Protein AF-A0A7C0VDM0-F1 (afdb_monomer_lite)

Sequence (88 aa):
MNSIILAIFIFFLYIIAYNTYGKFIAKRLFKLDNTNKTPAVEQEDGIDYVPTRKEIIFGHHFTSIAGLGPIVGPAIAIIWGWIPALLW

InterPro domains:
  IPR003706 CstA, N-terminal domain [PF02554] (2-88)
  IPR051605 Peptide Transporter Carbon Starvation [PTHR30252] (1-88)

Secondary structure (DSSP, 8-state):
--HHHHHHHHHHHHHHHIIIIIHHIIIIIS---TTSPPHHHHT--SSS-----HHHHHHHHHHHHHTTHHHHHHHHHHHH-HHHHHH-

Radius of gyration: 18.18 Å; chains: 1; bounding box: 43×25×47 Å

Organism: NCBI:txid2052148

Structure (mmCIF, N/CA/C/O backbone):
data_AF-A0A7C0VDM0-F1
#
_entry.id   AF-A0A7C0VDM0-F1
#
loop_
_atom_site.group_PDB
_atom_site.id
_atom_site.type_symbol
_atom_site.label_atom_id
_atom_site.label_alt_id
_atom_site.label_comp_id
_atom_site.label_asym_id
_atom_site.label_entity_id
_atom_site.label_seq_id
_atom_site.pdbx_PDB_ins_code
_atom_site.Cartn_x
_atom_site.Cartn_y
_atom_site.Cartn_z
_atom_site.occupancy
_atom_site.B_iso_or_equiv
_atom_site.auth_seq_id
_atom_site.auth_comp_id
_atom_site.auth_asym_id
_atom_site.auth_atom_id
_atom_site.pdbx_PDB_model_num
ATOM 1 N N . MET A 1 1 ? 16.886 -7.301 -20.730 1.00 64.81 1 MET A N 1
ATOM 2 C CA . MET A 1 1 ? 16.794 -7.048 -19.276 1.00 64.81 1 MET A CA 1
ATOM 3 C C . MET A 1 1 ? 15.931 -8.143 -18.672 1.00 64.81 1 MET A C 1
ATOM 5 O O . MET A 1 1 ? 14.871 -8.404 -19.223 1.00 64.81 1 MET A O 1
ATOM 9 N N . ASN A 1 2 ? 16.392 -8.841 -17.633 1.00 85.56 2 ASN A N 1
ATOM 10 C CA . ASN A 1 2 ? 15.599 -9.908 -17.017 1.00 85.56 2 ASN A CA 1
ATOM 11 C C . ASN A 1 2 ? 14.444 -9.280 -16.218 1.00 85.56 2 ASN A C 1
ATOM 13 O O . ASN A 1 2 ? 14.694 -8.495 -15.301 1.00 85.56 2 ASN A O 1
ATOM 17 N N . SER A 1 3 ? 13.202 -9.619 -16.566 1.00 82.25 3 SER A N 1
ATOM 18 C CA . SER A 1 3 ? 11.994 -9.116 -15.897 1.00 82.25 3 SER A CA 1
ATOM 19 C C . SER A 1 3 ? 11.972 -9.449 -14.405 1.00 82.25 3 SER A C 1
ATOM 21 O O . SER A 1 3 ? 11.468 -8.653 -13.619 1.00 82.25 3 SER A O 1
ATOM 23 N N . ILE A 1 4 ? 12.591 -10.559 -13.992 1.00 90.31 4 ILE A N 1
ATOM 24 C CA . ILE A 1 4 ? 12.698 -10.947 -12.579 1.00 90.31 4 ILE A CA 1
ATOM 25 C C . ILE A 1 4 ? 13.547 -9.937 -11.799 1.00 90.31 4 ILE A C 1
ATOM 27 O O . ILE A 1 4 ? 13.161 -9.513 -10.714 1.00 90.31 4 ILE A O 1
ATOM 31 N N . ILE A 1 5 ? 14.683 -9.510 -12.362 1.00 91.44 5 ILE A N 1
ATOM 32 C CA . ILE A 1 5 ? 15.570 -8.528 -11.716 1.00 91.44 5 ILE A CA 1
ATOM 33 C C . ILE A 1 5 ? 14.838 -7.194 -11.559 1.00 91.44 5 ILE A C 1
ATOM 35 O O . ILE A 1 5 ? 14.896 -6.572 -10.500 1.00 91.44 5 ILE A O 1
ATOM 39 N N . LEU A 1 6 ? 14.113 -6.784 -12.601 1.00 87.06 6 LEU A N 1
ATOM 40 C CA . LEU A 1 6 ? 13.313 -5.568 -12.577 1.00 87.06 6 LEU A CA 1
ATOM 41 C C . LEU A 1 6 ? 12.200 -5.639 -11.522 1.00 87.06 6 LEU A C 1
ATOM 43 O O . LEU A 1 6 ? 12.048 -4.704 -10.743 1.00 87.06 6 LEU A O 1
ATOM 47 N N . ALA A 1 7 ? 11.467 -6.752 -11.449 1.00 88.56 7 ALA A N 1
ATOM 48 C CA . ALA A 1 7 ? 10.414 -6.949 -10.457 1.00 88.56 7 ALA A CA 1
ATOM 49 C C . ALA A 1 7 ? 10.958 -6.872 -9.022 1.00 88.56 7 ALA A C 1
ATOM 51 O O . ALA A 1 7 ? 10.374 -6.196 -8.178 1.00 88.56 7 ALA A O 1
ATOM 52 N N . ILE A 1 8 ? 12.107 -7.504 -8.760 1.00 94.94 8 ILE A N 1
ATOM 53 C CA . ILE A 1 8 ? 12.779 -7.435 -7.456 1.00 94.94 8 ILE A CA 1
ATOM 54 C C . ILE A 1 8 ? 13.168 -5.988 -7.130 1.00 94.94 8 ILE A C 1
ATOM 56 O O . ILE A 1 8 ? 12.898 -5.510 -6.030 1.00 94.94 8 ILE A O 1
ATOM 60 N N . PHE A 1 9 ? 13.765 -5.270 -8.082 1.00 94.00 9 PHE A N 1
ATOM 61 C CA . PHE A 1 9 ? 14.165 -3.877 -7.889 1.00 94.00 9 PHE A CA 1
ATOM 62 C C . PHE A 1 9 ? 12.970 -2.965 -7.563 1.00 94.00 9 PHE A C 1
ATOM 64 O O . PHE A 1 9 ? 13.012 -2.218 -6.584 1.00 94.00 9 PHE A O 1
ATOM 71 N N . ILE A 1 10 ? 11.880 -3.072 -8.328 1.00 91.69 10 ILE A N 1
ATOM 72 C CA . ILE A 1 10 ? 10.644 -2.311 -8.094 1.00 91.69 10 ILE A CA 1
ATOM 73 C C . ILE A 1 10 ? 10.016 -2.671 -6.739 1.00 91.69 10 ILE A C 1
ATOM 75 O O . ILE A 1 10 ? 9.576 -1.785 -6.008 1.00 91.69 10 ILE A O 1
ATOM 79 N N . PHE A 1 11 ? 10.031 -3.947 -6.348 1.00 94.12 11 PHE A N 1
ATOM 80 C CA . PHE A 1 11 ? 9.544 -4.378 -5.037 1.00 94.12 11 PHE A CA 1
ATOM 81 C C . PHE A 1 11 ? 10.304 -3.698 -3.885 1.00 94.12 11 PHE A C 1
ATOM 83 O O . PHE A 1 11 ? 9.685 -3.177 -2.953 1.00 94.12 11 PHE A O 1
ATOM 90 N N . PHE A 1 12 ? 11.636 -3.621 -3.971 1.00 97.06 12 PHE A N 1
ATOM 91 C CA . PHE A 1 12 ? 12.437 -2.884 -2.990 1.00 97.06 12 PHE A CA 1
ATOM 92 C C . PHE A 1 12 ? 12.132 -1.381 -2.990 1.00 97.06 12 PHE A C 1
ATOM 94 O O . PHE A 1 12 ? 12.017 -0.790 -1.913 1.00 97.06 12 PHE A O 1
ATOM 101 N N . LEU A 1 13 ? 11.940 -0.764 -4.161 1.00 95.56 13 LEU A N 1
ATOM 102 C CA . LEU A 1 13 ? 11.524 0.639 -4.243 1.00 95.56 13 LEU A CA 1
ATOM 103 C C . LEU A 1 13 ? 10.178 0.882 -3.551 1.00 95.56 13 LEU A C 1
ATOM 105 O O . LEU A 1 13 ? 10.058 1.854 -2.804 1.00 95.56 13 LEU A O 1
ATOM 109 N N . TYR A 1 14 ? 9.199 -0.013 -3.708 1.00 93.69 14 TYR A N 1
ATOM 110 C CA . TYR A 1 14 ? 7.921 0.101 -2.998 1.00 93.69 14 TYR A CA 1
ATOM 111 C C . TYR A 1 14 ? 8.071 -0.035 -1.481 1.00 93.69 14 TYR A C 1
ATOM 113 O O . TYR A 1 14 ? 7.426 0.712 -0.744 1.00 93.69 14 TYR A O 1
ATOM 121 N N . ILE A 1 15 ? 8.953 -0.913 -0.990 1.00 96.75 15 ILE A N 1
ATOM 122 C CA . ILE A 1 15 ? 9.257 -0.995 0.450 1.00 96.75 15 ILE A CA 1
ATOM 123 C C . ILE A 1 15 ? 9.820 0.339 0.953 1.00 96.75 15 ILE A C 1
ATOM 125 O O . ILE A 1 15 ? 9.406 0.825 2.012 1.00 96.75 15 ILE A O 1
ATOM 129 N N . ILE A 1 16 ? 10.745 0.948 0.206 1.00 97.44 16 ILE A N 1
ATOM 130 C CA . ILE A 1 16 ? 11.330 2.245 0.564 1.00 97.44 16 ILE A CA 1
ATOM 131 C C . ILE A 1 16 ? 10.244 3.326 0.565 1.00 97.44 16 ILE A C 1
ATOM 133 O O . ILE A 1 16 ? 10.093 4.023 1.569 1.00 97.44 16 ILE A O 1
ATOM 137 N N . ALA A 1 17 ? 9.451 3.427 -0.503 1.00 96.06 17 ALA A N 1
ATOM 138 C CA . ALA A 1 17 ? 8.383 4.416 -0.639 1.00 96.06 17 ALA A CA 1
ATOM 139 C C . ALA A 1 17 ? 7.315 4.281 0.460 1.00 96.06 17 ALA A C 1
ATOM 141 O O . ALA A 1 17 ? 6.877 5.281 1.033 1.00 96.06 17 ALA A O 1
ATOM 142 N N . TYR A 1 18 ? 6.944 3.051 0.825 1.00 95.25 18 TYR A N 1
ATOM 143 C CA . TYR A 1 18 ? 6.024 2.784 1.930 1.00 95.25 18 TYR A CA 1
ATOM 144 C C . TYR A 1 18 ? 6.584 3.289 3.269 1.00 95.25 18 TYR A C 1
ATOM 146 O O . TYR A 1 18 ? 5.879 3.936 4.049 1.00 95.25 18 TYR A O 1
ATOM 154 N N . ASN A 1 19 ? 7.867 3.032 3.538 1.00 96.38 19 ASN A N 1
ATOM 155 C CA . ASN A 1 19 ? 8.494 3.403 4.805 1.00 96.38 19 ASN A CA 1
ATOM 156 C C . ASN A 1 19 ? 8.850 4.890 4.916 1.00 96.38 19 ASN A C 1
ATOM 158 O O . ASN A 1 19 ? 8.936 5.392 6.037 1.00 96.38 19 ASN A O 1
ATOM 162 N N . THR A 1 20 ? 9.050 5.588 3.801 1.00 96.38 20 THR A N 1
ATOM 163 C CA . THR A 1 20 ? 9.343 7.025 3.790 1.00 96.38 20 THR A CA 1
ATOM 164 C C . THR A 1 20 ? 8.060 7.827 3.604 1.00 96.38 20 THR A C 1
ATOM 166 O O . THR A 1 20 ? 7.539 8.398 4.563 1.00 96.38 20 THR A O 1
ATOM 169 N N . TYR A 1 21 ? 7.508 7.823 2.395 1.00 95.56 21 TYR A N 1
ATOM 170 C CA . TYR A 1 21 ? 6.361 8.631 2.006 1.00 95.56 21 TYR A CA 1
ATOM 171 C C . TYR A 1 21 ? 5.054 8.119 2.616 1.00 95.56 21 TYR A C 1
ATOM 173 O O . TYR A 1 21 ? 4.302 8.902 3.199 1.00 95.56 21 TYR A O 1
ATOM 181 N N . GLY A 1 22 ? 4.819 6.803 2.583 1.00 95.06 22 GLY A N 1
ATOM 182 C CA . GLY A 1 22 ? 3.616 6.198 3.164 1.00 95.06 22 GLY A CA 1
ATOM 183 C C . GLY A 1 22 ? 3.492 6.482 4.664 1.00 95.06 22 GLY A C 1
ATOM 184 O O . GLY A 1 22 ? 2.478 7.007 5.129 1.00 95.06 22 GLY A O 1
ATOM 185 N N . LYS A 1 23 ? 4.562 6.232 5.430 1.00 94.88 23 LYS A N 1
ATOM 186 C CA . LYS A 1 23 ? 4.608 6.563 6.866 1.00 94.88 23 LYS A CA 1
ATOM 187 C C . LYS A 1 23 ? 4.550 8.067 7.135 1.00 94.88 23 LYS A C 1
ATOM 189 O O . LYS A 1 23 ? 3.950 8.466 8.135 1.00 94.88 23 LYS A O 1
ATOM 194 N N . PHE A 1 24 ? 5.158 8.896 6.285 1.00 96.38 24 PHE A N 1
ATOM 195 C CA . PHE A 1 24 ? 5.065 10.351 6.404 1.00 96.38 24 PHE A CA 1
ATOM 196 C C . PHE A 1 24 ? 3.611 10.816 6.290 1.00 96.38 24 PHE A C 1
ATOM 198 O O . PHE A 1 24 ? 3.128 11.488 7.201 1.00 96.38 24 PHE A O 1
ATOM 205 N N . ILE A 1 25 ? 2.894 10.397 5.244 1.00 96.31 25 ILE A N 1
ATOM 206 C CA . ILE A 1 25 ? 1.477 10.729 5.047 1.00 96.31 25 ILE A CA 1
ATOM 207 C C . ILE A 1 25 ? 0.633 10.226 6.223 1.00 96.31 25 ILE A C 1
ATOM 209 O O . ILE A 1 25 ? -0.120 11.001 6.816 1.00 96.31 25 ILE A O 1
ATOM 213 N N . ALA A 1 26 ? 0.803 8.957 6.608 1.00 95.19 26 ALA A N 1
ATOM 214 C CA . ALA A 1 26 ? 0.054 8.343 7.702 1.00 95.19 26 ALA A CA 1
ATOM 215 C C . ALA A 1 26 ? 0.181 9.129 9.017 1.00 95.19 26 ALA A C 1
ATOM 217 O O . ALA A 1 26 ? -0.811 9.350 9.707 1.00 95.19 26 ALA A O 1
ATOM 218 N N . LYS A 1 27 ? 1.394 9.583 9.361 1.00 94.31 27 LYS A N 1
ATOM 219 C CA . LYS A 1 27 ? 1.655 10.269 10.635 1.00 94.31 27 LYS A CA 1
ATOM 220 C C . LYS A 1 27 ? 1.404 11.773 10.587 1.00 94.31 27 LYS A C 1
ATOM 222 O O . LYS A 1 27 ? 0.911 12.332 11.560 1.00 94.31 27 LYS A O 1
ATOM 227 N N . ARG A 1 28 ? 1.799 12.449 9.505 1.00 94.56 28 ARG A N 1
ATOM 228 C CA . ARG A 1 28 ? 1.770 13.920 9.425 1.00 94.56 28 ARG A CA 1
ATOM 229 C C . ARG A 1 28 ? 0.456 14.455 8.881 1.00 94.56 28 ARG A C 1
ATOM 231 O O . ARG A 1 28 ? -0.015 15.462 9.400 1.00 94.56 28 ARG A O 1
ATOM 238 N N . LEU A 1 29 ? -0.107 13.802 7.866 1.00 94.38 29 LEU A N 1
ATOM 239 C CA . LEU A 1 29 ? -1.324 14.268 7.208 1.00 94.38 29 LEU A CA 1
ATOM 240 C C . LEU A 1 29 ? -2.566 13.701 7.897 1.00 94.38 29 LEU A C 1
ATOM 242 O O . LEU A 1 29 ? -3.379 14.461 8.410 1.00 94.38 29 LEU A O 1
ATOM 246 N N . PHE A 1 30 ? -2.671 12.371 7.966 1.00 93.25 30 PHE A N 1
ATOM 247 C CA . PHE A 1 30 ? -3.861 11.703 8.507 1.00 93.25 30 PHE A CA 1
ATOM 248 C C . PHE A 1 30 ? -3.819 11.466 10.016 1.00 93.25 30 PHE A C 1
ATOM 250 O O . PHE A 1 30 ? -4.863 11.224 10.608 1.00 93.25 30 PHE A O 1
ATOM 257 N N . LYS A 1 31 ? -2.631 11.541 10.636 1.00 93.81 31 LYS A N 1
ATOM 258 C CA . LYS A 1 31 ? -2.425 11.307 12.077 1.00 93.81 31 LYS A CA 1
ATOM 259 C C . LYS A 1 31 ? -3.094 10.007 12.547 1.00 93.81 31 LYS A 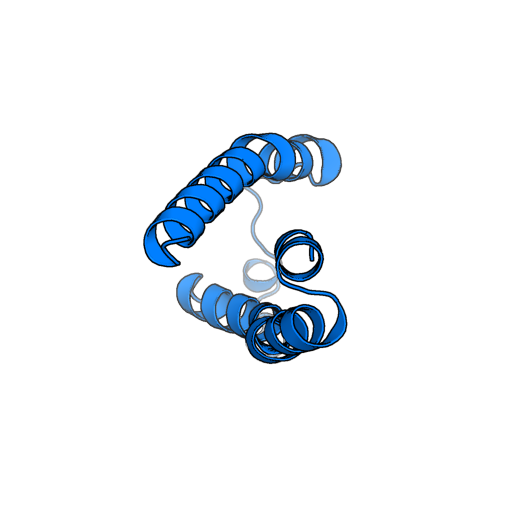C 1
ATOM 261 O O . LYS A 1 31 ? -3.833 10.003 13.525 1.00 93.81 31 LYS A O 1
ATOM 266 N N . LEU A 1 32 ? -2.852 8.917 11.814 1.00 91.31 32 LEU A N 1
ATOM 267 C CA . LEU A 1 32 ? -3.454 7.617 12.108 1.00 91.31 32 LEU A CA 1
ATOM 268 C C . LEU A 1 32 ? -3.083 7.158 13.523 1.00 91.31 32 LEU A C 1
ATOM 270 O O . LEU A 1 32 ? -1.902 7.122 13.878 1.00 91.31 32 LEU A O 1
ATOM 274 N N . ASP A 1 33 ? -4.097 6.774 14.291 1.00 91.69 33 ASP A N 1
ATOM 275 C CA . ASP A 1 33 ? -3.972 6.280 15.657 1.00 91.69 33 ASP A CA 1
ATOM 276 C C . ASP A 1 33 ? -4.710 4.943 15.777 1.00 91.69 33 ASP A C 1
ATOM 278 O O . ASP A 1 33 ? -5.895 4.842 15.461 1.00 91.69 33 ASP A O 1
ATOM 282 N N . ASN A 1 34 ? -3.993 3.914 16.228 1.00 88.19 34 ASN A N 1
ATOM 283 C CA . ASN A 1 34 ? -4.528 2.562 16.388 1.00 88.19 34 ASN A CA 1
ATOM 284 C C . ASN A 1 34 ? -5.417 2.413 17.633 1.00 88.19 34 ASN A C 1
ATOM 286 O O . ASN A 1 34 ? -6.009 1.352 17.824 1.00 88.19 34 ASN A O 1
ATOM 290 N N . THR A 1 35 ? -5.476 3.426 18.500 1.00 92.56 35 THR A N 1
ATOM 291 C CA . THR A 1 35 ? -6.356 3.438 19.675 1.00 92.56 35 THR A CA 1
ATOM 292 C C . THR A 1 35 ? -7.773 3.903 19.343 1.00 92.56 35 THR A C 1
ATOM 294 O O . THR A 1 35 ? -8.704 3.590 20.086 1.00 92.56 35 THR A O 1
ATOM 297 N N . ASN A 1 36 ? -7.959 4.582 18.206 1.00 90.75 36 ASN A N 1
ATOM 298 C CA . ASN A 1 36 ? -9.273 5.002 17.742 1.00 90.75 36 ASN A CA 1
ATOM 299 C C . ASN A 1 36 ? -10.074 3.792 17.262 1.00 90.75 36 ASN A C 1
ATOM 301 O O . ASN A 1 36 ? -9.617 3.017 16.415 1.00 90.75 36 ASN A O 1
ATOM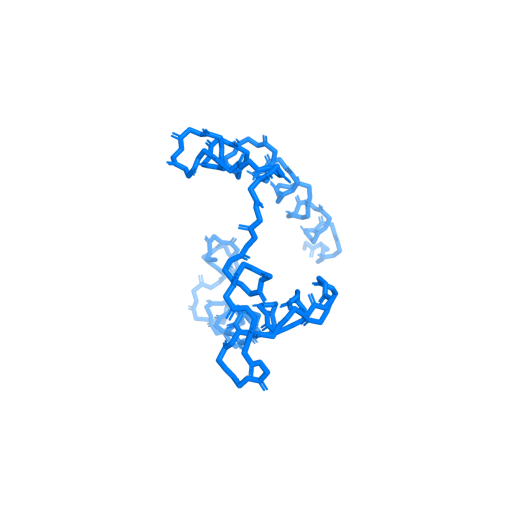 305 N N . LYS A 1 37 ? -11.300 3.647 17.766 1.00 92.75 37 LYS A N 1
ATOM 306 C CA . LYS A 1 37 ? -12.237 2.670 17.217 1.00 92.75 37 LYS A CA 1
ATOM 307 C C . LYS A 1 37 ? -12.758 3.190 15.880 1.00 92.75 37 LYS A C 1
ATOM 309 O O . LYS A 1 37 ? -13.030 4.373 15.711 1.00 92.75 37 LYS A O 1
ATOM 314 N N . THR A 1 38 ? -12.873 2.300 14.902 1.00 92.44 38 THR A N 1
ATOM 315 C CA . THR A 1 38 ? -13.466 2.652 13.610 1.00 92.44 38 THR A CA 1
ATOM 316 C C . THR A 1 38 ? -14.979 2.831 13.760 1.00 92.44 38 THR A C 1
ATOM 318 O O . THR A 1 38 ? -15.572 2.096 14.553 1.00 92.44 38 THR A O 1
ATOM 321 N N . PRO A 1 39 ? -15.637 3.669 12.939 1.00 93.25 39 PRO A N 1
ATOM 322 C CA . PRO A 1 39 ? -17.097 3.806 12.942 1.00 93.25 39 PRO A CA 1
ATOM 323 C C . PRO A 1 39 ? -17.839 2.474 12.809 1.00 93.25 39 PRO A C 1
ATOM 325 O O . PRO A 1 39 ? -18.853 2.281 13.460 1.00 93.25 39 PRO A O 1
ATOM 328 N N . ALA A 1 40 ? -17.270 1.512 12.069 1.00 94.62 40 ALA A N 1
ATOM 329 C CA . ALA A 1 40 ? -17.809 0.155 11.959 1.00 94.62 40 ALA A CA 1
ATOM 330 C C . ALA A 1 40 ? -18.031 -0.540 13.315 1.00 94.62 40 ALA A C 1
ATOM 332 O O . ALA A 1 40 ? -18.876 -1.414 13.398 1.00 94.62 40 ALA A O 1
ATOM 333 N N . VAL A 1 41 ? -17.272 -0.169 14.354 1.00 94.75 41 VAL A N 1
ATOM 334 C CA . VAL A 1 41 ? -17.369 -0.723 15.714 1.00 94.75 41 VAL A CA 1
ATOM 335 C C . VAL A 1 41 ? -18.138 0.212 16.651 1.00 94.75 41 VAL A C 1
ATOM 337 O O . VAL A 1 41 ? -18.847 -0.257 17.531 1.00 94.75 41 VAL A O 1
ATOM 340 N N . GLU A 1 42 ? -17.986 1.533 16.519 1.00 95.94 42 GLU A N 1
ATOM 341 C CA . GLU A 1 42 ? -18.671 2.494 17.404 1.00 95.94 42 GLU A CA 1
ATOM 342 C C . GLU A 1 42 ? -20.152 2.686 17.066 1.00 95.94 42 GLU A C 1
ATOM 344 O O . GLU A 1 42 ? -20.941 3.000 17.953 1.00 95.94 42 GLU A O 1
ATOM 349 N N . GLN A 1 43 ? -20.515 2.515 15.795 1.00 96.50 43 GLN A N 1
ATOM 350 C CA . GLN A 1 43 ? -21.857 2.738 15.256 1.00 96.50 43 GLN A CA 1
ATOM 351 C C . GLN A 1 43 ? -22.441 1.444 14.676 1.00 96.50 43 GLN A C 1
ATOM 353 O O . GLN A 1 43 ? -23.258 1.506 13.769 1.00 96.50 43 GLN A O 1
ATOM 358 N N . GLU A 1 44 ? -21.995 0.281 15.172 1.00 96.50 44 GLU A N 1
ATOM 359 C CA . GLU A 1 44 ? -22.409 -1.032 14.667 1.00 96.50 44 GLU A CA 1
ATOM 360 C C . GLU A 1 44 ? -23.938 -1.175 14.650 1.00 96.50 44 GLU A C 1
ATOM 362 O O . GLU A 1 44 ? -24.593 -1.132 15.694 1.00 96.50 44 GLU A O 1
ATOM 367 N N . ASP A 1 45 ? -24.494 -1.365 13.455 1.00 95.62 45 ASP A N 1
ATOM 368 C CA . ASP A 1 45 ? -25.937 -1.470 13.211 1.00 95.62 45 ASP A CA 1
ATOM 369 C C . ASP A 1 45 ? -26.331 -2.746 12.444 1.00 95.62 45 ASP A C 1
ATOM 371 O O . ASP A 1 45 ? -27.516 -3.065 12.326 1.00 95.62 45 ASP A O 1
ATOM 375 N N . GLY A 1 46 ? -25.348 -3.502 11.942 1.00 94.31 46 GLY A N 1
ATOM 376 C CA . GLY A 1 46 ? -25.567 -4.717 11.157 1.00 94.31 46 GLY A CA 1
ATOM 377 C C . GLY A 1 46 ? -25.968 -4.480 9.694 1.00 94.31 46 GLY A C 1
ATOM 378 O O . GLY A 1 46 ? -26.219 -5.459 8.988 1.00 94.31 46 GLY A O 1
ATOM 379 N N . ILE A 1 47 ? -26.029 -3.225 9.234 1.00 93.62 47 ILE A N 1
ATOM 380 C CA . ILE A 1 47 ? -26.446 -2.836 7.877 1.00 93.62 47 ILE A CA 1
ATOM 381 C C . ILE A 1 47 ? -25.366 -1.965 7.224 1.00 93.62 47 ILE A C 1
ATOM 383 O O . ILE A 1 47 ? -24.713 -2.425 6.285 1.00 93.62 47 ILE A O 1
ATOM 387 N N . ASP A 1 48 ? -25.150 -0.748 7.731 1.00 93.31 48 ASP A N 1
ATOM 388 C CA . ASP A 1 48 ? -24.196 0.220 7.177 1.00 93.31 48 ASP A CA 1
ATOM 389 C C . ASP A 1 48 ? -22.825 0.139 7.877 1.00 93.31 48 ASP A C 1
ATOM 391 O O . ASP A 1 48 ? -21.776 0.352 7.258 1.00 93.31 48 ASP A O 1
ATOM 395 N N . TYR A 1 49 ? -22.808 -0.241 9.156 1.00 94.69 49 TYR A N 1
ATOM 396 C CA . TYR A 1 49 ? -21.617 -0.367 9.991 1.00 94.69 49 TYR A CA 1
ATOM 397 C C . TYR A 1 49 ? -21.482 -1.800 10.508 1.00 94.69 49 TYR A C 1
ATOM 399 O O . TYR A 1 49 ? -22.100 -2.196 11.496 1.00 94.69 49 TYR A O 1
ATOM 407 N N . VAL A 1 50 ? -20.634 -2.583 9.833 1.00 95.06 50 VAL A N 1
ATOM 408 C CA . VAL A 1 50 ? -20.379 -3.988 10.180 1.00 95.06 50 VAL A CA 1
ATOM 409 C C . VAL A 1 50 ? -18.881 -4.220 10.408 1.00 95.06 50 VAL A C 1
ATOM 411 O O . VAL A 1 50 ? -18.092 -4.141 9.452 1.00 95.06 50 VAL A O 1
ATOM 414 N N . PRO A 1 51 ? -18.447 -4.543 11.643 1.00 95.19 51 PRO A N 1
ATOM 415 C CA . PRO A 1 51 ? -17.064 -4.904 11.919 1.00 95.19 51 PRO A CA 1
ATOM 416 C C . PRO A 1 51 ? -16.627 -6.081 11.046 1.00 95.19 51 PRO A C 1
ATOM 418 O O . PRO A 1 51 ? -17.164 -7.184 11.124 1.00 95.19 51 PRO A O 1
ATOM 421 N N . THR A 1 52 ? -15.621 -5.856 10.207 1.00 94.25 52 THR A N 1
ATOM 422 C CA . THR A 1 52 ? -15.141 -6.861 9.255 1.00 94.25 52 THR A CA 1
ATOM 423 C C . THR A 1 52 ? -13.665 -7.149 9.488 1.00 94.25 52 THR A C 1
ATOM 425 O O . THR A 1 52 ? -12.874 -6.266 9.824 1.00 94.25 52 THR A O 1
ATOM 428 N N . ARG A 1 53 ? -13.269 -8.413 9.300 1.00 94.38 53 ARG A N 1
ATOM 429 C CA . ARG A 1 53 ? -11.865 -8.827 9.408 1.00 94.38 53 ARG A CA 1
ATOM 430 C C . ARG A 1 53 ? -10.997 -8.064 8.406 1.00 94.38 53 ARG A C 1
ATOM 432 O O . ARG A 1 53 ? -11.336 -7.969 7.225 1.00 94.38 53 ARG A O 1
ATOM 439 N N . LYS A 1 54 ? -9.843 -7.580 8.869 1.00 90.88 54 LYS A N 1
ATOM 440 C CA . LYS A 1 54 ? -8.902 -6.770 8.076 1.00 90.88 54 LYS A CA 1
ATOM 441 C C . LYS A 1 54 ? -8.463 -7.453 6.778 1.00 90.88 54 LYS A C 1
ATOM 443 O O . LYS A 1 54 ? -8.240 -6.767 5.789 1.00 90.88 54 LYS A O 1
ATOM 448 N N . GLU A 1 55 ? -8.372 -8.781 6.756 1.00 94.94 55 GLU A N 1
ATOM 449 C CA . GLU A 1 55 ? -7.966 -9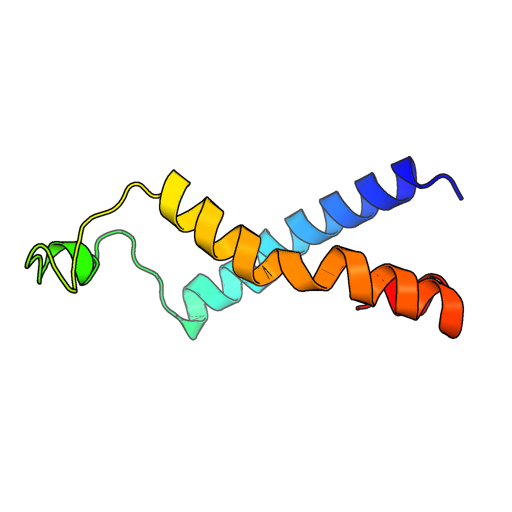.558 5.581 1.00 94.94 55 GLU A CA 1
ATOM 450 C C . GLU A 1 55 ? -9.007 -9.480 4.456 1.00 94.94 55 GLU A C 1
ATOM 452 O O . GLU A 1 55 ? -8.649 -9.415 3.282 1.00 94.94 55 GLU A O 1
ATOM 457 N N . ILE A 1 56 ? -10.294 -9.437 4.814 1.00 94.31 56 ILE A N 1
ATOM 458 C CA . ILE A 1 56 ? -11.400 -9.321 3.855 1.00 94.31 56 ILE A CA 1
ATOM 459 C C . ILE A 1 56 ? -11.413 -7.909 3.267 1.00 94.31 56 ILE A C 1
ATOM 461 O O . ILE A 1 56 ? -11.412 -7.742 2.049 1.00 94.31 56 ILE A O 1
ATOM 465 N N . ILE A 1 57 ? -11.340 -6.893 4.135 1.00 92.94 57 ILE A N 1
ATOM 466 C CA . ILE A 1 57 ? -11.278 -5.482 3.725 1.00 92.94 57 ILE A CA 1
ATOM 467 C C . ILE A 1 57 ? -10.061 -5.240 2.825 1.00 92.94 57 ILE A C 1
ATOM 469 O O . ILE A 1 57 ? -10.174 -4.589 1.787 1.00 92.94 57 ILE A O 1
ATOM 473 N N . PHE A 1 58 ? -8.904 -5.805 3.185 1.00 93.69 58 PHE A N 1
ATOM 474 C CA . PHE A 1 58 ? -7.694 -5.724 2.373 1.00 93.69 58 PHE A CA 1
ATOM 475 C C . PHE A 1 58 ? -7.918 -6.287 0.970 1.00 93.69 58 PHE A C 1
ATOM 477 O O . PHE A 1 58 ? -7.541 -5.632 0.004 1.00 93.69 58 PHE A O 1
ATOM 484 N N . GLY A 1 59 ? -8.559 -7.454 0.844 1.00 93.25 59 GLY A N 1
ATOM 485 C CA . GLY A 1 59 ? -8.898 -8.037 -0.453 1.00 93.25 59 GLY A CA 1
ATOM 486 C C . GLY A 1 59 ? -9.749 -7.096 -1.307 1.00 93.25 59 GLY A C 1
ATOM 487 O O . GLY A 1 59 ? -9.385 -6.815 -2.448 1.00 93.25 59 GLY A O 1
ATOM 488 N N . HIS A 1 60 ? -10.821 -6.536 -0.741 1.00 91.81 60 HIS A N 1
ATOM 489 C CA . HIS A 1 60 ? -11.667 -5.570 -1.447 1.00 91.81 60 HIS A CA 1
ATOM 490 C C . HIS A 1 60 ? -10.875 -4.341 -1.902 1.00 91.81 60 HIS A C 1
ATOM 492 O O . HIS A 1 60 ? -10.873 -4.022 -3.091 1.00 91.81 60 HIS A O 1
ATOM 498 N N . HIS A 1 61 ? -10.135 -3.699 -0.995 1.00 91.19 61 HIS A N 1
ATOM 499 C CA . HIS A 1 61 ? -9.312 -2.535 -1.332 1.00 91.19 61 HIS A CA 1
ATOM 500 C C . HIS A 1 61 ? -8.267 -2.861 -2.402 1.00 91.19 61 HIS A C 1
ATOM 502 O O . HIS A 1 61 ? -8.094 -2.099 -3.352 1.00 91.19 61 HIS A O 1
ATOM 508 N N . PHE A 1 62 ? -7.600 -4.008 -2.273 1.00 89.31 62 PHE A N 1
ATOM 509 C CA . PHE A 1 62 ? -6.602 -4.454 -3.231 1.00 89.31 62 PHE A CA 1
ATOM 510 C C . PHE A 1 62 ? -7.218 -4.646 -4.613 1.00 89.31 62 PHE A C 1
ATOM 512 O O . PHE A 1 62 ? -6.692 -4.103 -5.576 1.00 89.31 62 PHE A O 1
ATOM 519 N N . THR A 1 63 ? -8.348 -5.349 -4.725 1.00 89.25 63 THR A N 1
ATOM 520 C CA . THR A 1 63 ? -9.003 -5.575 -6.025 1.00 89.25 63 THR A CA 1
ATOM 521 C C . THR A 1 6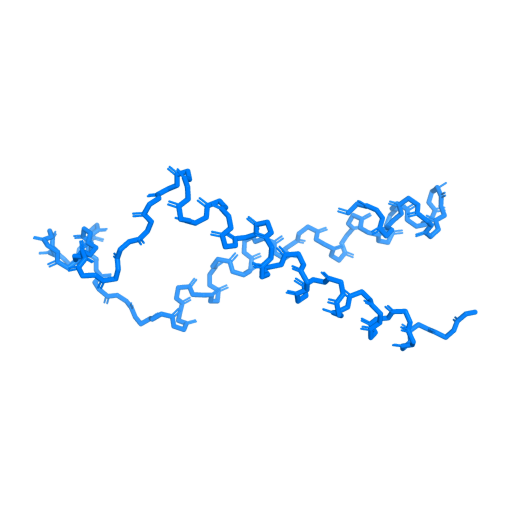3 ? -9.462 -4.278 -6.690 1.00 89.25 63 THR A C 1
ATOM 523 O O . THR A 1 63 ? -9.251 -4.113 -7.892 1.00 89.25 63 THR A O 1
ATOM 526 N N . SER A 1 64 ? -9.995 -3.325 -5.916 1.00 86.06 64 SER A N 1
ATOM 527 C CA . SER A 1 64 ? -10.411 -2.014 -6.425 1.00 86.06 64 SER A CA 1
ATOM 528 C C . SER A 1 64 ? -9.247 -1.194 -6.989 1.00 86.06 64 SER A C 1
ATOM 530 O O . SER A 1 64 ? -9.434 -0.452 -7.949 1.00 86.06 64 SER A O 1
ATOM 532 N N . ILE A 1 65 ? -8.042 -1.331 -6.425 1.00 83.75 65 ILE A N 1
ATOM 533 C CA . ILE A 1 65 ? -6.833 -0.634 -6.900 1.00 83.75 65 ILE A CA 1
ATOM 534 C C . ILE A 1 65 ? -6.165 -1.414 -8.044 1.00 83.75 65 ILE A C 1
ATOM 536 O O . ILE A 1 65 ? -5.754 -0.837 -9.050 1.00 83.75 65 ILE A O 1
ATOM 540 N N . ALA A 1 66 ? -6.059 -2.735 -7.904 1.00 83.94 66 ALA A N 1
ATOM 541 C CA . ALA A 1 66 ? -5.306 -3.598 -8.807 1.00 83.94 66 ALA A CA 1
ATOM 542 C C . ALA A 1 66 ? -5.982 -3.792 -10.171 1.00 83.94 66 ALA A C 1
ATOM 544 O O . ALA A 1 66 ? -5.297 -4.152 -11.125 1.00 83.94 66 ALA A O 1
ATOM 545 N N . GLY A 1 67 ? -7.290 -3.543 -10.295 1.00 79.69 67 GLY A N 1
ATOM 546 C CA . GLY A 1 67 ? -8.043 -3.793 -11.530 1.00 79.69 67 GLY A CA 1
ATOM 547 C C . GLY A 1 67 ? -7.500 -3.078 -12.778 1.00 79.69 67 GLY A C 1
ATOM 548 O O . GLY A 1 67 ? -7.550 -3.642 -13.868 1.00 79.69 67 GLY A O 1
ATOM 549 N N . LEU A 1 68 ? -6.935 -1.872 -12.638 1.00 80.12 68 LEU A N 1
ATOM 550 C CA . LEU A 1 68 ? -6.418 -1.090 -13.775 1.00 80.12 68 LEU A CA 1
ATOM 551 C C . LEU A 1 68 ? -4.978 -1.457 -14.1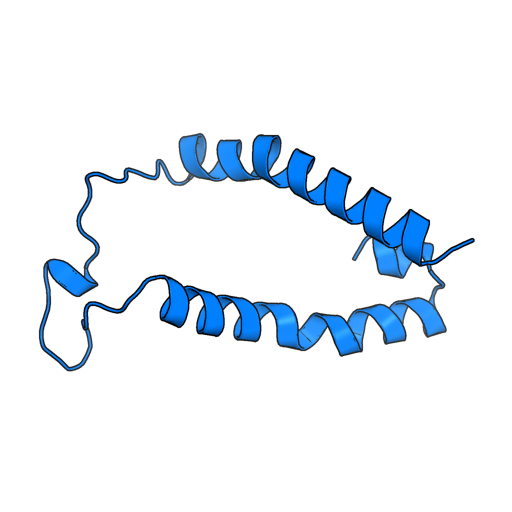77 1.00 80.12 68 LEU A C 1
ATOM 553 O O . LEU A 1 68 ? -4.599 -1.276 -15.336 1.00 80.12 68 LEU A O 1
ATOM 557 N N . GLY A 1 69 ? -4.182 -1.995 -13.250 1.00 80.88 69 GLY A N 1
ATOM 558 C CA . GLY A 1 69 ? -2.752 -2.273 -13.447 1.00 80.88 69 GLY A CA 1
ATOM 559 C C . GLY A 1 69 ? -2.438 -3.201 -14.631 1.00 80.88 69 GLY A C 1
ATOM 560 O O . GLY A 1 69 ? -1.650 -2.821 -15.500 1.00 80.88 69 GLY A O 1
ATOM 561 N N . PRO A 1 70 ? -3.073 -4.388 -14.724 1.00 80.69 70 PRO A N 1
ATOM 562 C CA . PRO A 1 70 ? -2.830 -5.360 -15.793 1.00 80.69 70 PRO A CA 1
ATOM 563 C C . PRO A 1 70 ? -3.227 -4.894 -17.196 1.00 80.69 70 PRO A C 1
ATOM 565 O O . PRO A 1 70 ? -2.837 -5.532 -18.169 1.00 80.69 70 PRO A O 1
ATOM 568 N N . ILE A 1 71 ? -4.012 -3.819 -17.314 1.00 85.31 71 ILE A N 1
ATOM 569 C CA . ILE A 1 71 ? -4.487 -3.300 -18.601 1.00 85.31 71 ILE A CA 1
ATOM 570 C C . ILE A 1 71 ? -3.637 -2.102 -19.024 1.00 85.31 71 ILE A C 1
ATOM 572 O O . ILE A 1 71 ? -3.086 -2.081 -20.125 1.00 85.31 71 ILE A O 1
ATOM 576 N N . VAL A 1 72 ? -3.503 -1.110 -18.141 1.00 88.69 72 VAL A N 1
ATOM 577 C CA . VAL A 1 72 ? -2.880 0.173 -18.486 1.00 88.69 72 VAL A CA 1
ATOM 578 C C . VAL A 1 72 ? -1.364 0.042 -18.635 1.00 88.69 72 VAL A C 1
ATOM 580 O O . VAL A 1 72 ? -0.813 0.555 -19.607 1.00 88.69 72 VAL A O 1
ATOM 583 N N . GLY A 1 73 ? -0.690 -0.702 -17.753 1.00 87.75 73 GLY A N 1
ATOM 584 C CA . GLY A 1 73 ? 0.763 -0.894 -17.821 1.00 87.75 73 GLY A CA 1
ATOM 585 C C . GLY A 1 73 ? 1.230 -1.503 -19.154 1.00 87.75 73 GLY A C 1
ATOM 586 O O . GLY A 1 73 ? 2.062 -0.898 -19.837 1.00 87.75 73 GLY A O 1
ATOM 587 N N . PRO A 1 74 ? 0.678 -2.654 -19.592 1.00 88.38 74 PRO A N 1
ATOM 588 C CA . PRO A 1 74 ? 1.007 -3.235 -20.895 1.00 88.38 74 PRO A CA 1
ATOM 589 C C . PRO A 1 74 ? 0.641 -2.335 -22.078 1.00 88.38 74 PRO A C 1
ATOM 591 O O . PRO A 1 74 ? 1.414 -2.254 -23.031 1.00 88.38 74 PRO A O 1
ATOM 594 N N . ALA A 1 75 ? -0.490 -1.624 -22.016 1.00 92.75 75 ALA A N 1
ATOM 595 C CA . ALA A 1 75 ? -0.868 -0.673 -23.060 1.00 92.75 75 ALA A CA 1
ATOM 596 C C . ALA A 1 75 ? 0.167 0.459 -23.194 1.00 92.75 75 ALA A C 1
ATOM 598 O O . ALA A 1 75 ? 0.628 0.740 -24.302 1.00 92.75 75 ALA A O 1
ATOM 599 N N . ILE A 1 76 ? 0.604 1.051 -22.075 1.00 92.94 76 ILE A N 1
ATOM 600 C CA . ILE A 1 76 ? 1.654 2.079 -22.067 1.00 92.94 76 ILE A CA 1
ATOM 601 C C . ILE A 1 76 ? 2.969 1.506 -22.607 1.00 92.94 76 ILE A C 1
ATOM 603 O O . ILE A 1 76 ? 3.632 2.155 -23.417 1.00 92.94 76 ILE A O 1
ATOM 607 N N . ALA A 1 77 ? 3.323 0.280 -22.214 1.00 91.06 77 ALA A N 1
ATOM 608 C CA . ALA A 1 77 ? 4.552 -0.372 -22.653 1.00 91.06 77 ALA A CA 1
ATOM 609 C C . ALA A 1 77 ? 4.594 -0.603 -24.170 1.00 91.06 77 ALA A C 1
ATOM 611 O O . ALA A 1 77 ? 5.648 -0.432 -24.782 1.00 91.06 77 ALA A O 1
ATOM 612 N N . ILE A 1 78 ? 3.460 -0.967 -24.774 1.00 93.38 78 ILE A N 1
ATOM 613 C CA . ILE A 1 78 ? 3.339 -1.182 -26.223 1.00 93.38 78 ILE A CA 1
ATOM 614 C C . ILE A 1 78 ? 3.421 0.147 -26.986 1.00 93.38 78 ILE A C 1
ATOM 616 O O . ILE A 1 78 ? 4.075 0.206 -28.024 1.00 93.38 78 ILE A O 1
ATOM 620 N N . ILE A 1 79 ? 2.771 1.204 -26.487 1.00 95.56 79 ILE A N 1
ATOM 621 C CA . ILE A 1 79 ? 2.650 2.483 -27.208 1.00 95.56 79 ILE A CA 1
ATOM 622 C C . ILE A 1 79 ? 3.901 3.359 -27.036 1.00 95.56 79 ILE A C 1
ATOM 624 O O . ILE A 1 79 ? 4.389 3.934 -28.007 1.00 95.56 79 ILE A O 1
ATOM 628 N N . TRP A 1 80 ? 4.423 3.469 -25.811 1.00 94.25 80 TRP A N 1
ATOM 629 C CA . TRP A 1 80 ? 5.489 4.417 -25.449 1.00 94.25 80 TRP A CA 1
ATOM 630 C C . TRP A 1 80 ? 6.760 3.749 -24.910 1.00 94.25 80 TRP A C 1
ATOM 632 O O . TRP A 1 80 ? 7.741 4.428 -24.599 1.00 94.25 80 TRP A O 1
ATOM 642 N N . GLY A 1 81 ? 6.774 2.420 -24.821 1.00 90.38 81 GLY A N 1
ATOM 643 C CA . GLY A 1 81 ? 7.910 1.656 -24.322 1.00 90.38 81 GLY A CA 1
ATOM 644 C C . GLY A 1 81 ? 7.896 1.443 -22.808 1.00 90.38 81 GLY A C 1
ATOM 645 O O . GLY A 1 81 ? 7.039 1.919 -22.065 1.00 90.38 81 GLY A O 1
ATOM 646 N N . TRP A 1 82 ? 8.884 0.684 -22.336 1.00 86.31 82 TRP A N 1
ATOM 647 C CA . TRP A 1 82 ? 8.898 0.148 -20.973 1.00 86.31 82 TRP A CA 1
ATOM 648 C C . TRP A 1 82 ? 9.190 1.188 -19.878 1.00 86.31 82 TRP A C 1
ATOM 650 O O . TRP A 1 82 ? 8.745 1.005 -18.752 1.00 86.31 82 TRP A O 1
ATOM 660 N N . ILE A 1 83 ? 9.913 2.273 -20.180 1.00 89.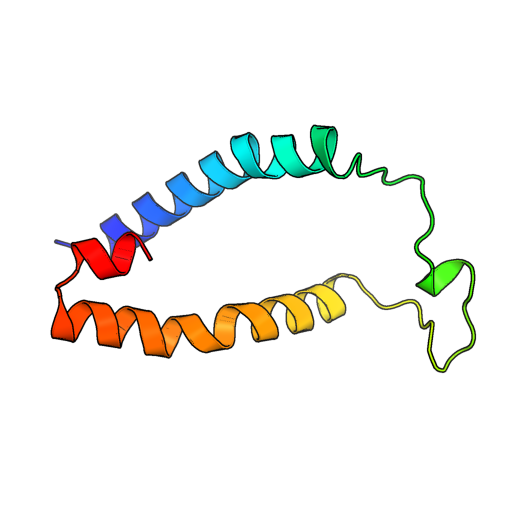75 83 ILE A N 1
ATOM 661 C CA . ILE A 1 83 ? 10.262 3.290 -19.171 1.00 89.75 83 ILE A CA 1
ATOM 662 C C . ILE A 1 83 ? 9.016 4.072 -18.721 1.00 89.75 83 ILE A C 1
ATOM 664 O O . ILE A 1 83 ? 8.764 4.102 -17.518 1.00 89.75 83 ILE A O 1
ATOM 668 N N . PRO A 1 84 ? 8.189 4.643 -19.625 1.00 90.56 84 PRO A N 1
ATOM 669 C CA . PRO A 1 84 ? 6.922 5.262 -19.230 1.00 90.56 84 PRO A CA 1
ATOM 670 C C . PRO A 1 84 ? 5.984 4.305 -18.489 1.00 90.56 84 PRO A C 1
ATOM 672 O O . PRO A 1 84 ? 5.326 4.717 -17.542 1.00 90.56 84 PRO A O 1
ATOM 675 N N . ALA A 1 85 ? 5.964 3.025 -18.873 1.00 88.56 85 ALA A N 1
ATOM 676 C CA . ALA A 1 85 ? 5.131 2.011 -18.227 1.00 88.56 85 ALA A CA 1
ATOM 677 C C . ALA A 1 85 ? 5.555 1.683 -16.789 1.00 88.56 85 ALA A C 1
ATOM 679 O O . ALA A 1 85 ? 4.721 1.259 -16.003 1.00 88.56 85 ALA A O 1
ATOM 680 N N . LEU A 1 86 ? 6.836 1.853 -16.451 1.00 86.44 86 LEU A N 1
ATOM 681 C CA . LEU A 1 86 ? 7.335 1.655 -15.088 1.00 86.44 86 LEU A CA 1
ATOM 682 C C . LEU A 1 86 ? 7.187 2.876 -14.185 1.00 86.44 86 LEU A C 1
ATOM 684 O O . LEU A 1 86 ? 7.248 2.735 -12.967 1.00 86.44 86 LEU A O 1
ATOM 688 N N . LEU A 1 87 ? 7.111 4.068 -14.774 1.00 86.81 87 LEU A N 1
ATOM 689 C CA . LEU A 1 87 ? 6.910 5.308 -14.028 1.00 86.81 87 LEU A CA 1
ATOM 690 C C . LEU A 1 87 ? 5.434 5.552 -13.692 1.00 86.81 87 LEU A C 1
ATOM 692 O O . LEU A 1 87 ? 5.158 6.323 -12.775 1.00 86.81 87 LEU A O 1
ATOM 696 N N . TRP A 1 88 ? 4.527 4.935 -14.454 1.00 83.00 88 TRP A N 1
ATOM 697 C CA . TRP A 1 88 ? 3.090 4.894 -14.198 1.00 83.00 88 TRP A CA 1
ATOM 698 C C . TRP A 1 88 ? 2.767 3.960 -13.027 1.00 83.00 88 TRP A C 1
ATOM 700 O O . TRP A 1 88 ? 2.022 4.405 -12.125 1.00 83.00 88 TRP A O 1
#

pLDDT: mean 91.4, std 5.18, range [64.81, 97.44]

Foldseek 3Di:
DDVVVVVVVVVVVVVVCCVPVVVCCCCPPVNDDPPDDDCLVVVPDPPPRHDDDPVVVCVVVCCVVCVCLVPVLVVCCVPPNNPVSSVD